Protein AF-A0A5F1ZTQ3-F1 (afdb_monomer)

Nearest PDB structure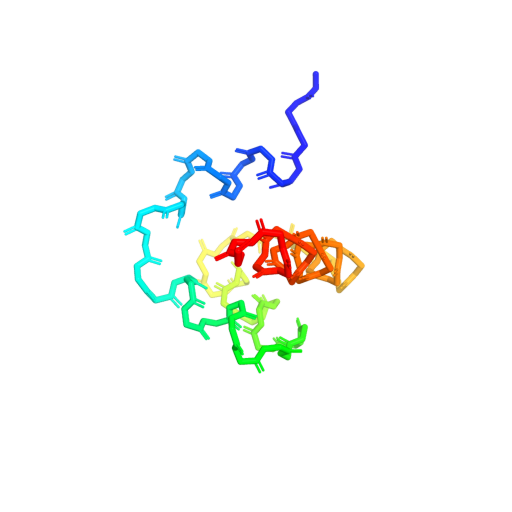s (foldseek):
  8c6j-assembly1_V  TM=5.935E-01  e=1.132E+00  Homo sapiens
  7a01-assembly1_C3  TM=4.601E-01  e=8.123E+00  Oryctolagus cuniculus

Organism: NCBI:txid2484983

Mean predicted aligned error: 7.05 Å

Secondary structure (DSSP, 8-state):
---HHHHHHHHHTT-HHHHHHHHTT-HHHHHHHHHHTT----HHHHHHHHHHHHHHHHT--

pLDDT: mean 73.48, std 10.43, range [40.44, 86.0]

Sequence (61 aa):
MRTFIDFIQSEHANNTQFMSVVQNLDPESMKAWFEYNGYEVSSWECARVIETYQSESEFAV

Foldseek 3Di:
DQAPLNVCCVPPVPPPVLVVQLVVPDLVSNCVVCVVVVHDDDSVSSNVNSVVVVVVVVPPD

Structure (mmCIF, N/CA/C/O backbone):
data_AF-A0A5F1ZTQ3-F1
#
_entry.id   AF-A0A5F1ZTQ3-F1
#
loop_
_atom_site.group_PDB
_atom_site.id
_atom_site.type_symbol
_atom_site.label_atom_id
_atom_site.label_alt_id
_atom_site.label_comp_id
_atom_site.label_asym_id
_atom_site.label_entity_id
_atom_site.label_seq_id
_atom_site.pdbx_PDB_ins_code
_atom_site.Cartn_x
_atom_site.Cartn_y
_atom_site.Cartn_z
_atom_site.occupancy
_atom_site.B_iso_or_equiv
_atom_site.auth_seq_id
_atom_site.auth_comp_id
_atom_site.auth_asym_id
_atom_site.auth_atom_id
_atom_site.pdbx_PDB_model_num
ATOM 1 N N . MET A 1 1 ? -17.894 0.594 3.190 1.00 55.19 1 MET A N 1
ATOM 2 C CA . MET A 1 1 ? -17.082 0.131 2.046 1.00 55.19 1 MET A CA 1
ATOM 3 C C . MET A 1 1 ? -15.662 0.012 2.553 1.00 55.19 1 MET A C 1
ATOM 5 O O . MET A 1 1 ? -15.159 1.003 3.060 1.00 55.19 1 MET A O 1
ATOM 9 N N . ARG A 1 2 ? -15.081 -1.189 2.544 1.00 63.94 2 ARG A N 1
ATOM 10 C CA . ARG A 1 2 ? -13.695 -1.403 2.977 1.00 63.94 2 ARG A CA 1
ATOM 11 C C . ARG A 1 2 ? -12.791 -0.959 1.822 1.00 63.94 2 ARG A C 1
ATOM 13 O O . ARG A 1 2 ? -13.051 -1.357 0.689 1.00 63.94 2 ARG A O 1
ATOM 20 N N . THR A 1 3 ? -11.839 -0.068 2.081 1.00 76.56 3 THR A N 1
ATOM 21 C CA . THR A 1 3 ? -10.914 0.415 1.045 1.00 76.56 3 THR A CA 1
ATOM 22 C C . THR A 1 3 ? -9.822 -0.624 0.784 1.00 76.56 3 THR A C 1
ATOM 24 O O . THR A 1 3 ? -9.583 -1.493 1.623 1.00 76.56 3 THR A O 1
ATOM 27 N N . PHE A 1 4 ? -9.144 -0.549 -0.364 1.00 75.12 4 PHE A N 1
ATOM 28 C CA . PHE A 1 4 ? -7.988 -1.410 -0.633 1.00 75.12 4 PHE A CA 1
ATOM 29 C C . PHE A 1 4 ? -6.895 -1.232 0.437 1.00 75.12 4 PHE A C 1
ATOM 31 O O . PHE A 1 4 ? -6.306 -2.205 0.885 1.00 75.12 4 PHE A O 1
ATOM 38 N N . ILE A 1 5 ? -6.714 -0.013 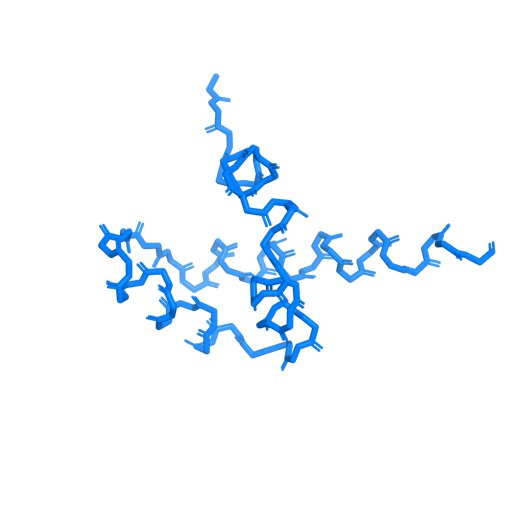0.959 1.00 74.31 5 ILE A N 1
ATOM 39 C CA . ILE A 1 5 ? -5.786 0.273 2.065 1.00 74.31 5 ILE A CA 1
ATOM 40 C C . ILE A 1 5 ? -6.217 -0.432 3.364 1.00 74.31 5 ILE A C 1
ATOM 42 O O . ILE A 1 5 ? -5.386 -1.064 4.007 1.00 74.31 5 ILE A O 1
ATOM 46 N N . ASP A 1 6 ? -7.506 -0.407 3.725 1.00 76.00 6 ASP A N 1
ATOM 47 C CA . ASP A 1 6 ? -8.025 -1.167 4.880 1.00 76.00 6 ASP A CA 1
ATOM 48 C C . ASP A 1 6 ? -7.781 -2.675 4.738 1.00 76.00 6 ASP A C 1
ATOM 50 O O . ASP A 1 6 ? -7.500 -3.367 5.716 1.00 76.00 6 ASP A O 1
ATOM 54 N N . PHE A 1 7 ? -7.929 -3.206 3.521 1.00 78.12 7 PHE A N 1
ATOM 55 C CA . PHE A 1 7 ? -7.675 -4.615 3.233 1.00 78.12 7 PHE A CA 1
ATOM 56 C C . PHE A 1 7 ? -6.201 -4.965 3.475 1.00 78.12 7 PHE A C 1
ATOM 58 O O . PHE A 1 7 ? -5.902 -5.906 4.206 1.00 78.12 7 PHE A O 1
ATOM 65 N N . ILE A 1 8 ? -5.295 -4.147 2.942 1.00 75.62 8 ILE A N 1
ATOM 66 C CA . ILE A 1 8 ? -3.847 -4.268 3.121 1.00 75.62 8 ILE A CA 1
ATOM 67 C C . ILE A 1 8 ? -3.466 -4.209 4.604 1.00 75.62 8 ILE A C 1
ATOM 69 O O . ILE A 1 8 ? -2.731 -5.062 5.098 1.00 75.62 8 ILE A O 1
ATOM 73 N N . GLN A 1 9 ? -3.979 -3.213 5.327 1.00 74.00 9 GLN A N 1
ATOM 74 C CA . GLN A 1 9 ? -3.699 -3.043 6.749 1.00 74.00 9 GLN A CA 1
ATOM 75 C C . GLN A 1 9 ? -4.245 -4.219 7.572 1.00 74.00 9 GLN A C 1
ATOM 77 O O . GLN A 1 9 ? -3.608 -4.655 8.525 1.00 74.00 9 GLN A O 1
ATOM 82 N N . SER A 1 10 ? -5.392 -4.786 7.195 1.00 74.12 10 SER A N 1
ATOM 83 C CA . SER A 1 10 ? -5.983 -5.919 7.913 1.00 74.12 10 SER A CA 1
ATOM 84 C C . SER A 1 10 ? -5.276 -7.250 7.632 1.00 74.12 10 SER A C 1
ATOM 86 O O . SER A 1 10 ? -5.090 -8.040 8.553 1.00 74.12 10 SER A O 1
ATOM 88 N N . GLU A 1 11 ? -4.908 -7.524 6.381 1.00 70.06 11 GLU A N 1
ATOM 89 C CA . GLU A 1 11 ? -4.382 -8.833 5.956 1.00 70.06 11 GLU A CA 1
ATOM 90 C C . GLU A 1 11 ? -2.848 -8.885 5.958 1.00 70.06 11 GLU A C 1
ATOM 92 O O . GLU A 1 11 ? -2.246 -9.958 6.067 1.00 70.06 11 GLU A O 1
ATOM 97 N N . HIS A 1 12 ? -2.188 -7.734 5.815 1.00 68.81 12 HIS A N 1
ATOM 98 C CA . HIS A 1 12 ? -0.765 -7.667 5.485 1.00 68.81 12 HIS A CA 1
ATOM 99 C C . HIS A 1 12 ? 0.054 -6.690 6.340 1.00 68.81 12 HIS A C 1
ATOM 101 O O . HIS A 1 12 ? 1.276 -6.681 6.193 1.00 68.81 12 HIS A O 1
ATOM 107 N N . ALA A 1 13 ? -0.535 -5.958 7.299 1.00 63.53 13 ALA A N 1
ATOM 108 C CA . ALA A 1 13 ? 0.227 -5.070 8.196 1.00 63.53 13 ALA A CA 1
ATOM 109 C C . ALA A 1 13 ? 1.315 -5.787 9.016 1.00 63.53 13 ALA A C 1
ATOM 111 O O . ALA A 1 13 ? 2.326 -5.181 9.355 1.00 63.53 13 ALA A O 1
ATOM 112 N N . ASN A 1 14 ? 1.145 -7.083 9.296 1.00 64.00 14 ASN A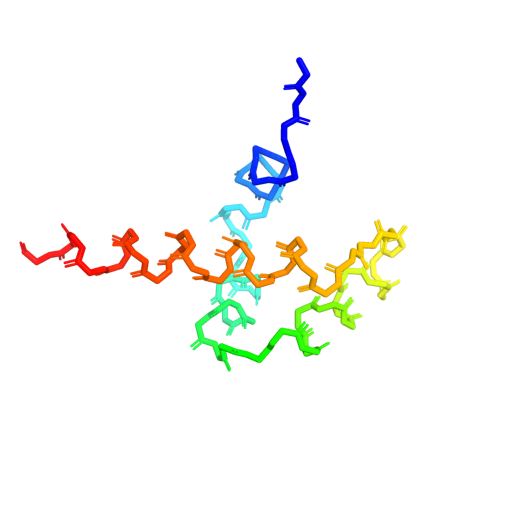 N 1
ATOM 113 C CA . ASN A 1 14 ? 2.151 -7.902 9.982 1.00 64.00 14 ASN A CA 1
ATOM 114 C C . ASN A 1 14 ? 3.015 -8.741 9.029 1.00 64.00 14 ASN A C 1
ATOM 116 O O . ASN A 1 14 ? 3.872 -9.501 9.483 1.00 64.00 14 ASN A O 1
ATOM 120 N N . ASN A 1 15 ? 2.804 -8.643 7.714 1.00 71.81 15 ASN A N 1
ATOM 121 C CA . ASN A 1 15 ? 3.577 -9.407 6.749 1.00 71.81 15 ASN A CA 1
ATOM 122 C C . ASN A 1 15 ? 4.870 -8.652 6.410 1.00 71.81 15 ASN A C 1
ATOM 124 O O . ASN A 1 15 ? 4.878 -7.661 5.684 1.00 71.81 15 ASN A O 1
ATOM 128 N N . THR A 1 16 ? 5.996 -9.141 6.925 1.00 70.69 16 THR A N 1
ATOM 129 C CA . THR A 1 16 ? 7.317 -8.533 6.710 1.00 70.69 16 THR A CA 1
ATOM 130 C C . THR A 1 16 ? 7.705 -8.487 5.226 1.00 70.69 16 THR A C 1
ATOM 132 O O . THR A 1 16 ? 8.410 -7.572 4.807 1.00 70.69 16 THR A O 1
ATOM 135 N N . GLN A 1 17 ? 7.211 -9.429 4.410 1.00 69.62 17 GLN A N 1
ATOM 136 C CA . GLN A 1 17 ? 7.417 -9.400 2.959 1.00 69.62 17 GLN A CA 1
ATOM 137 C C . GLN A 1 17 ? 6.630 -8.263 2.310 1.00 69.62 17 GLN A C 1
ATOM 139 O O . GLN A 1 17 ? 7.161 -7.583 1.439 1.00 69.62 17 GLN A O 1
ATOM 144 N N . PHE A 1 18 ? 5.401 -8.016 2.771 1.00 74.88 18 PHE A N 1
ATOM 145 C CA . PHE A 1 18 ? 4.586 -6.903 2.295 1.00 74.88 18 PHE A CA 1
ATOM 146 C C . PHE A 1 18 ? 5.257 -5.558 2.600 1.00 74.88 18 PHE A C 1
ATOM 148 O O . PHE A 1 18 ? 5.436 -4.740 1.701 1.00 74.88 18 PHE A O 1
ATOM 155 N N . MET A 1 19 ? 5.725 -5.370 3.838 1.00 71.56 19 MET A N 1
ATOM 156 C CA . MET A 1 19 ? 6.477 -4.172 4.225 1.00 71.56 19 MET A CA 1
ATOM 157 C C . MET A 1 19 ? 7.743 -3.986 3.384 1.00 71.56 19 MET A C 1
ATOM 159 O O . MET A 1 19 ? 8.049 -2.865 2.999 1.00 71.56 19 MET A O 1
ATOM 163 N N . SER A 1 20 ? 8.451 -5.065 3.039 1.00 73.56 20 SER A N 1
ATOM 164 C CA . SER A 1 20 ? 9.626 -4.988 2.165 1.00 73.56 20 SER A CA 1
ATOM 165 C C . SER A 1 20 ? 9.270 -4.595 0.725 1.00 73.56 20 SER A C 1
ATOM 167 O O . SER A 1 20 ? 9.994 -3.811 0.118 1.00 73.56 20 SER A O 1
ATOM 169 N N . VAL A 1 21 ? 8.153 -5.087 0.182 1.00 74.44 21 VAL A N 1
ATOM 170 C CA . VAL A 1 21 ? 7.662 -4.709 -1.157 1.00 74.44 21 VAL A CA 1
ATOM 171 C C . VAL A 1 21 ? 7.239 -3.240 -1.185 1.00 74.44 21 VAL A C 1
ATOM 173 O O . VAL A 1 21 ? 7.636 -2.509 -2.088 1.00 74.44 21 VAL A O 1
ATOM 176 N N . VAL A 1 22 ? 6.513 -2.781 -0.163 1.00 73.44 22 VAL A N 1
ATOM 177 C CA . VAL A 1 22 ? 6.122 -1.372 -0.013 1.00 73.44 22 VAL A CA 1
ATOM 178 C C . VAL A 1 22 ? 7.338 -0.463 0.178 1.00 73.44 22 VAL A C 1
ATOM 180 O O . VAL A 1 22 ? 7.412 0.588 -0.449 1.00 73.44 22 VAL A O 1
ATOM 183 N N . GLN A 1 23 ? 8.324 -0.869 0.985 1.00 68.06 23 GLN A N 1
ATOM 184 C CA . GLN A 1 23 ? 9.558 -0.103 1.201 1.00 68.06 23 GLN A CA 1
ATOM 185 C C . GLN A 1 23 ? 10.482 -0.058 -0.022 1.00 68.06 23 GLN A C 1
ATOM 187 O O . GLN A 1 23 ? 11.283 0.865 -0.128 1.00 68.06 23 GLN A O 1
ATOM 192 N N . ASN A 1 24 ? 10.380 -1.020 -0.945 1.00 69.94 24 ASN A N 1
ATOM 193 C CA . ASN A 1 24 ? 11.129 -1.006 -2.207 1.00 69.94 24 ASN A CA 1
ATOM 194 C C . ASN A 1 24 ? 10.436 -0.196 -3.328 1.00 69.94 24 ASN A C 1
ATOM 196 O O . ASN A 1 24 ? 10.942 -0.169 -4.444 1.00 69.94 24 ASN A O 1
ATOM 200 N N . LEU A 1 25 ? 9.344 0.519 -3.015 1.00 65.56 25 LEU A N 1
ATOM 201 C CA . LEU A 1 25 ? 8.742 1.645 -3.760 1.00 65.56 25 LEU A CA 1
ATOM 202 C C . LEU A 1 25 ? 8.351 1.429 -5.224 1.00 65.56 25 LEU A C 1
ATOM 204 O O . LEU A 1 25 ? 7.998 2.393 -5.902 1.00 65.56 25 LEU A O 1
ATOM 208 N N . ASP A 1 26 ? 8.362 0.199 -5.715 1.00 73.38 26 ASP A N 1
ATOM 209 C CA . ASP A 1 26 ? 8.034 -0.056 -7.106 1.00 73.38 26 ASP A CA 1
ATOM 210 C C . ASP A 1 26 ? 6.569 -0.525 -7.247 1.00 73.38 26 ASP A C 1
ATOM 212 O O . ASP A 1 26 ? 6.215 -1.624 -6.797 1.00 73.38 26 ASP A O 1
ATOM 216 N N . PRO A 1 27 ? 5.676 0.297 -7.835 1.00 73.94 27 PRO A N 1
ATOM 217 C CA . PRO A 1 27 ? 4.263 -0.045 -7.984 1.00 73.94 27 PRO A CA 1
ATOM 218 C C . PRO A 1 27 ? 4.041 -1.264 -8.886 1.00 73.94 27 PRO A C 1
ATOM 220 O O . PRO A 1 27 ? 3.035 -1.954 -8.715 1.00 73.94 27 PRO A O 1
ATOM 223 N N . GLU A 1 28 ? 4.959 -1.570 -9.810 1.00 80.62 28 GLU A N 1
ATOM 224 C CA . GLU A 1 28 ? 4.888 -2.787 -10.627 1.00 80.62 28 GLU A CA 1
ATOM 225 C C . GLU A 1 28 ? 5.206 -4.029 -9.793 1.00 80.62 28 GLU A C 1
ATOM 227 O O . GLU A 1 28 ? 4.483 -5.020 -9.869 1.00 80.62 28 GLU A O 1
ATOM 232 N N . SER A 1 29 ? 6.218 -3.955 -8.929 1.00 79.88 29 SER A N 1
ATOM 233 C CA . SER A 1 29 ? 6.570 -5.034 -7.997 1.00 79.88 29 SER A CA 1
ATOM 234 C C . SER A 1 29 ? 5.445 -5.318 -7.000 1.00 79.88 29 SER A C 1
ATOM 236 O O . SER A 1 29 ? 5.134 -6.476 -6.710 1.00 79.88 29 SER A O 1
ATO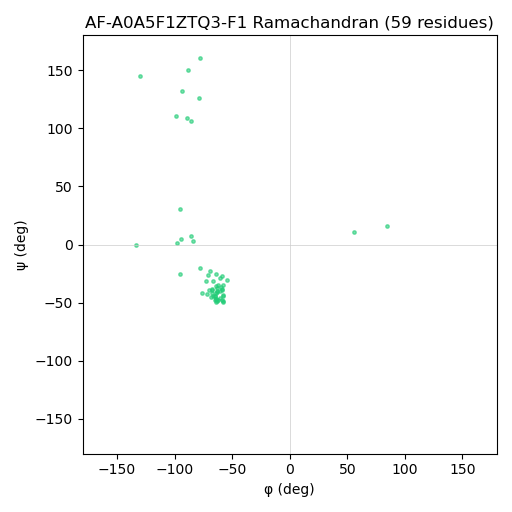M 238 N N . MET A 1 30 ? 4.786 -4.266 -6.512 1.00 79.25 30 MET A N 1
ATOM 239 C CA . MET A 1 30 ? 3.617 -4.392 -5.648 1.00 79.25 30 MET A CA 1
ATOM 240 C C . MET A 1 30 ? 2.439 -5.032 -6.380 1.00 79.25 30 MET A C 1
ATOM 242 O O . MET A 1 30 ? 1.838 -5.978 -5.871 1.00 79.25 30 MET A O 1
ATOM 246 N N . LYS A 1 31 ? 2.139 -4.561 -7.593 1.00 83.81 31 LYS A N 1
ATOM 247 C CA . LYS A 1 31 ? 1.084 -5.129 -8.431 1.00 83.81 31 LYS A CA 1
ATOM 248 C C . LYS A 1 31 ? 1.335 -6.612 -8.717 1.00 83.81 31 LYS A C 1
ATOM 250 O O . LYS A 1 31 ? 0.444 -7.423 -8.488 1.00 83.81 31 LYS A O 1
ATOM 255 N N . ALA A 1 32 ? 2.554 -6.973 -9.116 1.00 83.94 32 ALA A N 1
ATOM 256 C CA . ALA A 1 32 ? 2.936 -8.356 -9.383 1.00 83.94 32 ALA A CA 1
ATOM 257 C C . ALA A 1 32 ? 2.766 -9.254 -8.147 1.00 83.94 32 ALA A C 1
ATOM 259 O O . ALA A 1 32 ? 2.342 -10.402 -8.269 1.00 83.94 32 ALA A O 1
ATOM 260 N N . TRP A 1 33 ? 3.049 -8.736 -6.947 1.00 82.00 33 TRP A N 1
ATOM 261 C CA . TRP A 1 33 ? 2.815 -9.463 -5.699 1.00 82.00 33 TRP A CA 1
ATOM 262 C C . TRP A 1 33 ? 1.322 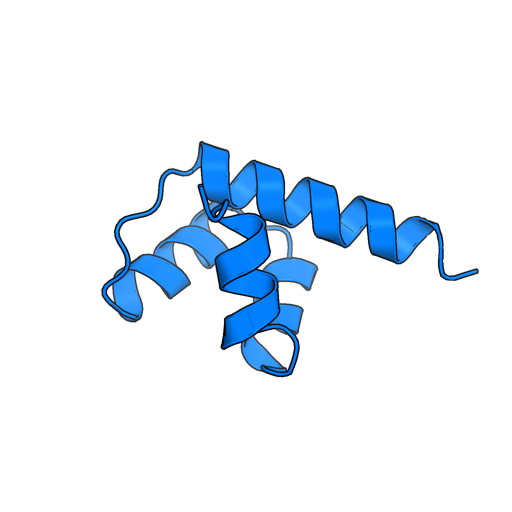-9.716 -5.456 1.00 82.00 33 TRP A C 1
ATOM 264 O O . TRP A 1 33 ? 0.941 -10.833 -5.109 1.00 82.00 33 TRP A O 1
ATOM 274 N N . PHE A 1 34 ? 0.461 -8.721 -5.677 1.00 81.31 34 PHE A N 1
ATOM 275 C CA . PHE A 1 34 ? -0.990 -8.894 -5.554 1.00 81.31 34 PHE A CA 1
ATOM 276 C C . PHE A 1 34 ? -1.547 -9.879 -6.578 1.00 81.31 34 PHE A C 1
ATOM 278 O O . PHE A 1 34 ? -2.264 -10.803 -6.194 1.00 81.31 34 PHE A O 1
ATOM 285 N N . GLU A 1 35 ? -1.151 -9.742 -7.843 1.00 86.00 35 GLU A N 1
ATOM 286 C CA . GLU A 1 35 ? -1.562 -10.645 -8.920 1.00 86.00 35 GLU A CA 1
ATOM 287 C C . GLU A 1 35 ? -1.107 -12.086 -8.641 1.00 86.00 35 GLU A C 1
ATOM 289 O O . GLU A 1 35 ? -1.884 -13.025 -8.812 1.00 86.00 35 GLU A O 1
ATOM 294 N N . TYR A 1 36 ? 0.112 -12.277 -8.118 1.00 84.75 36 TYR A N 1
ATOM 295 C CA . TYR A 1 36 ? 0.618 -13.591 -7.704 1.00 84.75 36 TYR A CA 1
ATOM 296 C C . TYR A 1 36 ? -0.209 -14.223 -6.572 1.00 84.75 36 TYR A C 1
ATOM 298 O O . TYR A 1 36 ? -0.392 -15.439 -6.541 1.00 84.75 36 TYR A O 1
ATOM 306 N N . ASN A 1 37 ? -0.738 -13.411 -5.655 1.00 80.12 37 ASN A N 1
ATOM 307 C CA . ASN A 1 37 ? -1.604 -13.873 -4.570 1.00 80.12 37 ASN A CA 1
ATOM 308 C C . ASN A 1 37 ? -3.085 -14.007 -4.990 1.00 80.12 37 ASN A C 1
ATOM 310 O O . ASN A 1 37 ? -3.923 -14.358 -4.160 1.00 80.12 37 ASN A O 1
ATOM 314 N N . GLY A 1 38 ? -3.412 -13.769 -6.266 1.00 83.38 38 GLY A N 1
ATOM 315 C CA . GLY A 1 38 ? -4.766 -13.905 -6.808 1.00 83.38 38 GLY A CA 1
ATOM 316 C C . GLY A 1 38 ? -5.659 -12.680 -6.607 1.00 83.38 38 GLY A C 1
ATOM 3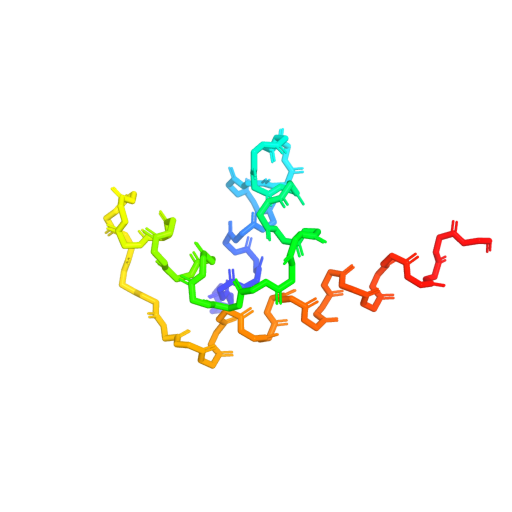17 O O . GLY A 1 38 ? -6.876 -12.789 -6.752 1.00 83.38 38 GLY A O 1
ATOM 318 N N . TYR A 1 39 ? -5.079 -11.524 -6.279 1.00 83.44 39 TYR A N 1
ATOM 319 C CA . TYR A 1 39 ? -5.799 -10.259 -6.176 1.00 83.44 39 TYR A CA 1
ATOM 320 C C . TYR A 1 39 ? -5.733 -9.491 -7.494 1.00 83.44 39 TYR A C 1
ATOM 322 O O . TYR A 1 39 ? -4.661 -9.304 -8.068 1.00 83.44 39 TYR A O 1
ATOM 330 N N . GLU A 1 40 ? -6.881 -8.998 -7.949 1.00 83.75 40 GLU A N 1
ATOM 331 C CA . GLU A 1 40 ? -6.958 -8.086 -9.085 1.00 83.75 40 GLU A CA 1
ATOM 332 C C . GLU A 1 40 ? -6.828 -6.652 -8.563 1.00 83.75 40 GLU A C 1
ATOM 334 O O . GLU A 1 40 ? -7.717 -6.159 -7.868 1.00 83.75 40 GLU A O 1
ATOM 339 N N . VAL A 1 41 ? -5.690 -6.011 -8.836 1.00 82.62 41 VAL A N 1
ATOM 340 C CA . VAL A 1 41 ? -5.380 -4.663 -8.340 1.00 82.62 41 VAL A CA 1
ATOM 341 C C . VAL A 1 41 ? -4.905 -3.770 -9.474 1.00 82.62 41 VAL A C 1
ATOM 343 O O . VAL A 1 41 ? -4.201 -4.199 -10.394 1.00 82.62 41 VAL A O 1
ATOM 346 N N . SER A 1 42 ? -5.266 -2.495 -9.404 1.00 84.81 42 SER A N 1
ATOM 347 C CA . SER A 1 42 ? -4.803 -1.506 -10.376 1.00 84.81 42 SER A CA 1
ATOM 348 C C . SER A 1 42 ? -3.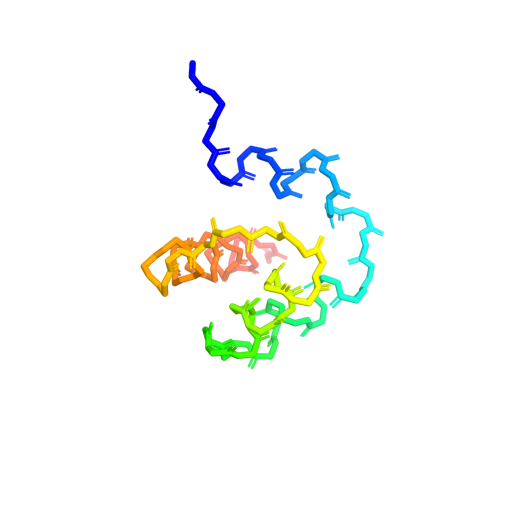479 -0.874 -9.952 1.00 84.81 42 SER A C 1
ATOM 350 O O . SER A 1 42 ? -3.242 -0.631 -8.771 1.00 84.81 42 SER A O 1
ATOM 352 N N . SER A 1 43 ? -2.653 -0.467 -10.922 1.00 80.19 43 SER A N 1
ATOM 353 C CA . SER A 1 43 ? -1.420 0.295 -10.650 1.00 80.19 43 SER A CA 1
ATOM 354 C C . SER A 1 43 ? -1.681 1.569 -9.832 1.00 80.19 43 SER A C 1
ATOM 356 O O . SER A 1 43 ? -0.843 1.973 -9.032 1.00 80.19 43 SER A O 1
ATOM 358 N N . TRP A 1 44 ? -2.861 2.182 -9.993 1.00 83.75 44 TRP A N 1
ATOM 359 C CA . TRP A 1 44 ? -3.299 3.331 -9.195 1.00 83.75 44 TRP A CA 1
ATOM 360 C C . TRP A 1 44 ? -3.545 2.981 -7.720 1.00 83.75 44 TRP A C 1
ATOM 362 O O . TRP A 1 44 ? -3.188 3.756 -6.836 1.00 83.75 44 TRP A O 1
ATOM 372 N N . GLU A 1 45 ? -4.116 1.808 -7.438 1.00 82.94 45 GLU A N 1
ATOM 373 C CA . GLU A 1 45 ? -4.323 1.343 -6.065 1.00 82.94 45 GLU A CA 1
ATOM 374 C C . GLU A 1 45 ? -2.983 1.049 -5.389 1.00 82.94 45 GLU A C 1
ATOM 376 O O . GLU A 1 45 ? -2.766 1.480 -4.260 1.00 82.94 45 GLU A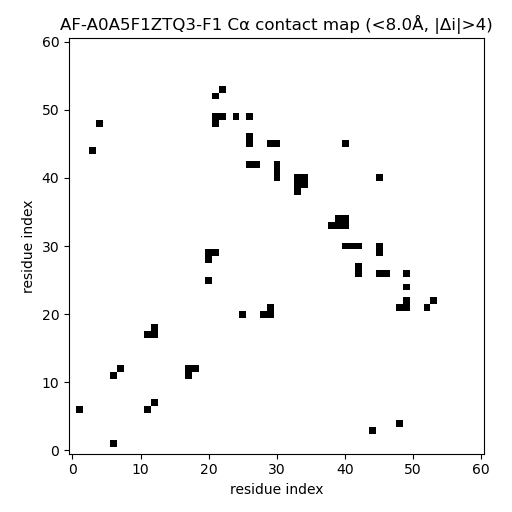 O 1
ATOM 381 N N . CYS A 1 46 ? -2.047 0.414 -6.103 1.00 82.31 46 CYS A N 1
ATOM 382 C CA . CYS A 1 46 ? -0.685 0.195 -5.613 1.00 82.31 46 CYS A CA 1
ATOM 383 C C . CYS A 1 46 ? 0.044 1.516 -5.324 1.00 82.31 46 CYS A C 1
ATOM 385 O O . CYS A 1 46 ? 0.614 1.669 -4.246 1.00 82.31 46 CYS A O 1
ATOM 387 N N . ALA A 1 47 ? -0.030 2.496 -6.232 1.00 82.50 47 ALA A N 1
ATOM 388 C CA . ALA A 1 47 ? 0.548 3.824 -6.017 1.00 82.50 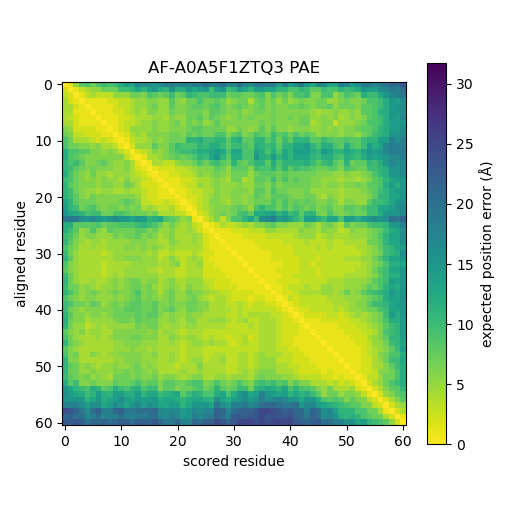47 ALA A CA 1
ATOM 389 C C . ALA A 1 47 ? -0.016 4.502 -4.757 1.00 82.50 47 ALA A C 1
ATOM 391 O O . ALA A 1 47 ? 0.748 5.008 -3.940 1.00 82.50 47 ALA A O 1
ATOM 392 N N . ARG A 1 48 ? -1.336 4.425 -4.539 1.00 83.69 48 ARG A N 1
ATOM 393 C CA . ARG A 1 48 ? -1.982 4.970 -3.335 1.00 83.69 48 ARG A CA 1
ATOM 394 C C . ARG A 1 48 ? -1.514 4.295 -2.052 1.00 83.69 48 ARG A C 1
ATOM 396 O O . ARG A 1 48 ? -1.389 4.972 -1.032 1.00 83.69 48 ARG A O 1
ATOM 403 N N . VAL A 1 49 ? -1.271 2.984 -2.074 1.00 79.69 49 VAL A N 1
ATOM 404 C CA . VAL A 1 49 ? -0.741 2.280 -0.899 1.00 79.69 49 VAL A CA 1
ATOM 405 C C . VAL A 1 49 ? 0.699 2.711 -0.630 1.00 79.69 49 VAL A C 1
ATOM 407 O O . VAL A 1 49 ? 1.011 3.048 0.507 1.00 79.69 49 VAL A O 1
ATOM 410 N N . ILE A 1 50 ? 1.546 2.784 -1.658 1.00 79.75 50 ILE A N 1
ATOM 411 C CA . ILE A 1 50 ? 2.928 3.265 -1.519 1.00 79.75 50 ILE A CA 1
ATOM 412 C C . ILE A 1 50 ? 2.954 4.689 -0.949 1.00 79.75 50 ILE A C 1
ATOM 414 O O . ILE A 1 50 ? 3.645 4.921 0.038 1.00 79.75 50 ILE A O 1
ATOM 418 N N . GLU A 1 51 ? 2.153 5.613 -1.491 1.00 81.06 51 GLU A N 1
ATOM 419 C CA . GLU A 1 51 ? 2.032 6.985 -0.972 1.00 81.06 51 GLU A CA 1
ATOM 420 C C . GLU A 1 51 ? 1.597 7.011 0.500 1.00 81.06 51 GLU A C 1
ATOM 422 O O . GLU A 1 51 ? 2.157 7.754 1.303 1.00 81.06 51 GLU A O 1
ATOM 427 N N . THR A 1 52 ? 0.609 6.190 0.870 1.00 78.56 52 THR A N 1
ATOM 428 C CA . THR A 1 52 ? 0.084 6.142 2.244 1.00 78.56 52 THR A CA 1
ATOM 429 C C . THR A 1 52 ? 1.156 5.656 3.219 1.00 78.56 52 THR A C 1
ATOM 431 O O . THR A 1 52 ? 1.422 6.319 4.217 1.00 78.56 52 THR A O 1
ATOM 434 N N . TYR A 1 53 ? 1.830 4.549 2.904 1.00 74.31 53 TYR A N 1
ATOM 435 C CA . TYR A 1 53 ? 2.862 3.972 3.769 1.00 74.31 53 TYR A CA 1
ATOM 436 C C . TYR A 1 53 ? 4.162 4.792 3.794 1.00 74.31 53 TYR A C 1
ATOM 438 O O . TYR A 1 53 ? 4.843 4.825 4.822 1.00 74.31 53 TYR A O 1
ATOM 446 N N . GLN A 1 54 ? 4.515 5.477 2.699 1.00 70.69 54 GLN A N 1
ATOM 447 C CA . GLN A 1 54 ? 5.600 6.462 2.707 1.00 70.69 54 GLN A CA 1
ATOM 448 C C . GLN A 1 54 ? 5.268 7.633 3.626 1.00 70.69 54 GLN A C 1
ATOM 450 O O . GLN A 1 54 ? 6.092 8.002 4.459 1.00 70.69 54 GLN A O 1
ATOM 455 N N . SER A 1 55 ? 4.056 8.180 3.512 1.00 66.38 55 SER A N 1
ATOM 456 C CA . SER A 1 55 ? 3.629 9.306 4.338 1.00 66.38 55 SER A CA 1
ATOM 457 C C . SER A 1 55 ? 3.594 8.929 5.823 1.00 66.38 55 SER A C 1
ATOM 459 O O . SER A 1 55 ? 4.091 9.688 6.647 1.00 66.38 55 SER A O 1
ATOM 461 N N . GLU A 1 56 ? 3.125 7.729 6.181 1.00 60.66 56 GLU A N 1
ATOM 462 C CA . GLU A 1 56 ? 3.167 7.245 7.571 1.00 60.66 56 GLU A CA 1
ATOM 463 C C . GLU A 1 56 ? 4.597 7.007 8.089 1.00 60.66 56 GLU A C 1
ATOM 465 O O . GLU A 1 56 ? 4.867 7.231 9.269 1.00 60.66 56 GLU A O 1
ATOM 470 N N . SER A 1 57 ? 5.536 6.617 7.220 1.00 54.56 57 SER A N 1
ATOM 471 C CA . SER A 1 57 ? 6.953 6.458 7.590 1.00 54.56 57 SER A CA 1
ATOM 472 C C . SER A 1 57 ? 7.653 7.800 7.849 1.00 54.56 57 SER A C 1
ATOM 474 O O . SER A 1 57 ? 8.606 7.853 8.624 1.00 54.56 57 SER A O 1
ATOM 476 N N . GLU A 1 58 ? 7.178 8.888 7.240 1.00 51.56 58 GLU A N 1
ATOM 477 C CA . GLU A 1 58 ? 7.731 10.240 7.406 1.00 51.56 58 GLU A CA 1
ATOM 478 C C . GLU A 1 58 ? 7.308 10.905 8.733 1.00 51.56 58 GLU A C 1
ATOM 480 O O . GLU A 1 58 ? 7.991 11.803 9.222 1.00 51.56 58 GLU A O 1
ATOM 485 N N . PHE A 1 59 ? 6.230 10.427 9.367 1.00 46.38 59 PHE A N 1
ATOM 486 C CA . PHE A 1 59 ? 5.742 10.909 10.671 1.00 46.38 59 PHE A CA 1
ATOM 487 C C . PHE A 1 59 ? 6.247 10.095 11.880 1.00 46.38 59 PHE A C 1
ATOM 489 O O . PHE A 1 59 ? 5.843 10.368 13.009 1.00 46.38 59 PHE A O 1
ATOM 496 N N . ALA A 1 60 ? 7.133 9.115 11.675 1.00 42.97 60 ALA A N 1
ATOM 497 C CA . ALA A 1 60 ? 7.694 8.267 12.734 1.00 42.97 60 ALA A CA 1
ATOM 498 C C . ALA A 1 60 ? 9.062 8.753 13.280 1.00 42.97 60 ALA A C 1
ATOM 500 O O . ALA A 1 60 ? 9.880 7.928 13.693 1.00 42.97 60 ALA A O 1
ATOM 501 N N . VAL A 1 61 ? 9.315 10.072 13.277 1.00 40.44 61 VAL A N 1
ATOM 502 C CA . VAL A 1 61 ? 10.502 10.732 13.876 1.00 40.44 61 VAL A CA 1
ATOM 503 C C . VAL A 1 61 ? 10.132 11.520 15.125 1.00 40.44 61 VAL A C 1
ATOM 505 O O . VAL A 1 61 ? 9.179 12.326 15.055 1.00 40.44 61 VAL A O 1
#

Radius of gyration: 10.99 Å; Cα contacts (8 Å, |Δi|>4): 34; chains: 1; bounding box: 28×25×24 Å

Solvent-accessible surface area (backbone atoms only — not comparable to full-atom values): 3642 Å² total; per-residue (Å²): 133,85,48,74,62,55,49,44,56,73,77,34,67,85,35,68,66,52,53,51,43,50,72,64,68,39,39,66,62,41,40,52,52,38,49,74,75,72,41,91,74,53,62,67,56,35,43,53,46,40,53,51,56,51,54,58,60,70,68,74,119